Protein AF-A0A927FNN9-F1 (afdb_monomer_lite)

Sequence (155 aa):
MPTVIPSSPAAGADLVCGMDRTDVETAMGLDVGRVEGDLSSESADGTRTCEVWPTDTKLIDGAMLVVKVLPASSDEGMEYRSELDGTATGVIAPDVRYDGLDGGGWTGAVGASSVVFFGGDVVALTSMWKGDGRDPRVDLPALSQQVAASEGLAG

Foldseek 3Di:
DQDAQALAADDVADDALLHRQVLVCSQQVFHFDDKDFHQVDADPQRKGKMFTCGPDCPLPVGGQKIKMKHFCPGPVNVQQVCLCVVNDPPHDHAPDDDPPFRWGKHDDPAWIWIWTDQVGMIIIMTGNGRHDPHHCRRSVNSRSSSSCVSVVSND

Structure (mmCIF, N/CA/C/O backbone):
data_AF-A0A927FNN9-F1
#
_entry.id   AF-A0A927FNN9-F1
#
loop_
_atom_site.group_PDB
_atom_site.id
_atom_site.type_symbol
_atom_site.label_atom_id
_atom_site.label_alt_id
_atom_site.label_comp_id
_atom_site.label_asym_id
_atom_site.label_entity_id
_atom_site.label_seq_id
_atom_site.pdbx_PDB_ins_code
_atom_site.Cartn_x
_atom_site.Cartn_y
_atom_site.Cartn_z
_atom_site.occupancy
_atom_site.B_iso_or_equiv
_atom_site.auth_seq_id
_atom_site.auth_comp_id
_atom_site.auth_asym_id
_atom_site.auth_atom_id
_atom_site.pdbx_PDB_model_num
ATOM 1 N N . MET A 1 1 ? -7.712 -17.360 16.034 1.00 51.66 1 MET A N 1
ATOM 2 C CA . MET A 1 1 ? -7.125 -17.123 14.700 1.00 51.66 1 MET A CA 1
ATOM 3 C C . MET A 1 1 ? -7.314 -15.648 14.407 1.00 51.66 1 MET A C 1
ATOM 5 O O . MET A 1 1 ? -8.415 -15.180 14.681 1.00 51.66 1 MET A O 1
ATOM 9 N N . PRO A 1 2 ? -6.273 -14.912 13.987 1.00 67.75 2 PRO A N 1
ATOM 10 C CA . PRO A 1 2 ? -6.431 -13.506 13.623 1.00 67.75 2 PRO A CA 1
ATOM 11 C C . PRO A 1 2 ? -7.440 -13.370 12.472 1.00 67.75 2 PRO A C 1
ATOM 13 O O . PRO A 1 2 ? -7.545 -14.269 11.636 1.00 67.75 2 PRO A O 1
ATOM 16 N N . THR A 1 3 ? -8.210 -12.281 12.466 1.00 81.06 3 THR A N 1
ATOM 17 C CA . THR A 1 3 ? -9.191 -11.973 11.413 1.00 81.06 3 THR A CA 1
ATOM 18 C C . THR A 1 3 ? -8.487 -11.914 10.060 1.00 81.06 3 THR A C 1
ATOM 20 O O . THR A 1 3 ? -7.470 -11.234 9.935 1.00 81.06 3 THR A O 1
ATOM 23 N N . VAL A 1 4 ? -8.992 -12.635 9.062 1.00 88.81 4 VAL A N 1
ATOM 24 C CA . VAL A 1 4 ? -8.433 -12.601 7.703 1.00 88.81 4 VAL A CA 1
ATOM 25 C C . VAL A 1 4 ? -8.889 -11.317 7.020 1.00 88.81 4 VAL A C 1
ATOM 27 O O . VAL A 1 4 ? -10.088 -11.047 6.999 1.00 88.81 4 VAL A O 1
ATOM 30 N N . ILE A 1 5 ? -7.943 -10.557 6.468 1.00 92.62 5 ILE A N 1
ATOM 31 C CA . ILE A 1 5 ? -8.232 -9.373 5.657 1.00 92.62 5 ILE A CA 1
ATOM 32 C C . ILE A 1 5 ? -8.647 -9.832 4.247 1.00 92.62 5 ILE A C 1
ATOM 34 O O . ILE A 1 5 ? -7.901 -10.598 3.627 1.00 92.62 5 ILE A O 1
ATOM 38 N N . PRO A 1 6 ? -9.825 -9.437 3.731 1.00 93.56 6 PRO A N 1
ATOM 39 C CA . PRO A 1 6 ? -10.239 -9.770 2.372 1.00 93.56 6 PRO A CA 1
ATOM 40 C C . PRO A 1 6 ? -9.382 -9.035 1.329 1.00 93.56 6 PRO A C 1
ATOM 42 O O . PRO A 1 6 ? -8.871 -7.947 1.573 1.00 93.56 6 PRO A O 1
ATOM 45 N N . SER A 1 7 ? -9.250 -9.599 0.128 1.00 92.94 7 SER A N 1
ATOM 46 C CA . SER A 1 7 ? -8.526 -8.974 -0.993 1.00 92.94 7 SER A CA 1
ATOM 47 C C . SER A 1 7 ? -9.368 -7.974 -1.797 1.00 92.94 7 SER A C 1
ATOM 49 O O . SER A 1 7 ? -8.930 -7.467 -2.827 1.00 92.94 7 SER A O 1
ATOM 51 N N . SER A 1 8 ? -10.596 -7.693 -1.367 1.00 93.06 8 SER A N 1
ATOM 52 C CA . SER A 1 8 ? -11.468 -6.680 -1.964 1.00 93.06 8 SER A CA 1
ATOM 53 C C . SER A 1 8 ? -12.264 -5.988 -0.860 1.00 93.06 8 SER A C 1
ATOM 55 O O . SER A 1 8 ? -12.708 -6.686 0.057 1.00 93.06 8 SER A O 1
ATOM 57 N N . PRO A 1 9 ? -12.474 -4.661 -0.940 1.00 92.56 9 PRO A N 1
ATOM 58 C CA . PRO A 1 9 ? -13.292 -3.958 0.037 1.00 92.56 9 PRO A CA 1
ATOM 59 C C . PRO A 1 9 ? -14.726 -4.487 0.053 1.00 92.56 9 PRO A C 1
ATOM 61 O O . PRO A 1 9 ? -15.255 -4.935 -0.973 1.00 92.56 9 PRO A O 1
ATOM 64 N N . ALA A 1 10 ? -15.393 -4.390 1.203 1.00 91.31 10 ALA A N 1
ATOM 65 C CA . ALA A 1 10 ? -16.819 -4.672 1.270 1.00 91.31 10 ALA A CA 1
ATOM 66 C C . ALA A 1 10 ? -17.619 -3.671 0.412 1.00 91.31 10 ALA A C 1
ATOM 68 O O . ALA A 1 10 ? -17.252 -2.507 0.241 1.00 91.31 10 ALA A O 1
ATOM 69 N N . ALA A 1 11 ? -18.757 -4.111 -0.131 1.00 89.62 11 ALA A N 1
ATOM 70 C CA . ALA A 1 11 ? -19.622 -3.232 -0.910 1.00 89.62 11 ALA A CA 1
ATOM 71 C C . ALA A 1 11 ? -20.146 -2.074 -0.039 1.00 89.62 11 ALA A C 1
ATOM 73 O O . ALA A 1 11 ? -20.828 -2.306 0.959 1.00 89.62 11 ALA A O 1
ATOM 74 N N . GLY A 1 12 ? -19.849 -0.834 -0.439 1.00 90.75 12 GLY A N 1
ATOM 75 C CA . GLY A 1 12 ? -20.212 0.365 0.323 1.00 90.75 12 GLY A CA 1
ATOM 76 C C . GLY A 1 12 ? -19.337 0.625 1.554 1.00 90.75 12 GLY A C 1
ATOM 77 O O . GLY A 1 12 ? -19.757 1.392 2.419 1.00 90.75 12 GLY A O 1
ATOM 78 N N . ALA A 1 13 ? -18.165 -0.013 1.644 1.00 92.94 13 ALA A N 1
ATOM 79 C CA . ALA A 1 13 ? -17.174 0.264 2.677 1.00 92.94 13 ALA A CA 1
ATOM 80 C C . ALA A 1 13 ? -16.750 1.740 2.693 1.00 92.94 13 ALA A C 1
ATOM 82 O O . ALA A 1 13 ? -16.730 2.410 1.657 1.00 92.94 13 ALA A O 1
ATOM 83 N N . ASP A 1 14 ? -16.371 2.225 3.876 1.00 95.38 14 ASP A N 1
ATOM 84 C CA . ASP A 1 14 ? -15.666 3.497 4.009 1.00 95.38 14 ASP A CA 1
ATOM 85 C C . ASP A 1 14 ? -14.218 3.298 3.556 1.00 95.38 14 ASP A C 1
ATOM 87 O O . ASP A 1 14 ? -13.449 2.593 4.213 1.00 95.38 14 ASP A O 1
ATOM 91 N N . LEU A 1 15 ? -13.871 3.864 2.401 1.00 95.88 15 LEU A N 1
ATOM 92 C CA . LEU A 1 15 ? -12.565 3.651 1.792 1.00 95.88 15 LEU A CA 1
ATOM 93 C C . LEU A 1 15 ? -11.548 4.686 2.276 1.00 95.88 15 LEU A C 1
ATOM 95 O O . LEU A 1 15 ? -11.776 5.893 2.202 1.00 95.88 15 LEU A O 1
ATOM 99 N N . VAL A 1 16 ? -10.376 4.206 2.684 1.00 96.44 16 VAL A N 1
ATOM 100 C CA . VAL A 1 16 ? -9.190 5.006 3.001 1.00 96.44 16 VAL A CA 1
ATOM 101 C C . VAL A 1 16 ? -8.051 4.563 2.090 1.00 96.44 16 VAL A C 1
ATOM 103 O O . VAL A 1 16 ? -7.635 3.408 2.112 1.00 96.44 16 VAL A O 1
ATOM 106 N N . CYS A 1 17 ? -7.582 5.464 1.225 1.00 96.50 17 CYS A N 1
ATOM 107 C CA . CYS A 1 17 ? -6.582 5.146 0.197 1.00 96.50 17 CYS A CA 1
ATOM 108 C C . CYS A 1 17 ? -6.933 3.897 -0.644 1.00 96.50 17 CYS A C 1
ATOM 110 O O . CYS A 1 17 ? -6.066 3.073 -0.916 1.00 96.50 17 CYS A O 1
ATOM 112 N N . GLY A 1 18 ? -8.210 3.717 -1.005 1.00 95.31 18 GLY A N 1
ATOM 113 C CA . GLY A 1 18 ? -8.674 2.572 -1.802 1.00 95.31 18 GLY A CA 1
ATOM 114 C C . GLY A 1 18 ? -8.848 1.252 -1.033 1.00 95.31 18 GLY A C 1
ATOM 115 O O . GLY A 1 18 ? -9.148 0.234 -1.652 1.00 95.31 18 GLY A O 1
ATOM 116 N N . MET A 1 19 ? -8.696 1.246 0.293 1.00 97.44 19 MET A N 1
ATOM 117 C CA . MET A 1 19 ? -8.882 0.069 1.155 1.00 97.44 19 MET A CA 1
ATOM 118 C C . MET A 1 19 ? -10.051 0.281 2.118 1.00 97.44 19 MET A C 1
ATOM 120 O O . MET A 1 19 ? -10.321 1.414 2.503 1.00 97.44 19 MET A O 1
ATOM 124 N N . ASP A 1 20 ? -10.720 -0.785 2.553 1.00 97.56 20 ASP A N 1
ATOM 125 C CA . ASP A 1 20 ? -11.707 -0.711 3.635 1.00 97.56 20 ASP A CA 1
ATOM 126 C C . ASP A 1 20 ? -11.022 -0.232 4.925 1.00 97.56 20 ASP A C 1
ATOM 128 O O . ASP A 1 20 ? -10.048 -0.833 5.392 1.00 97.56 20 ASP A O 1
ATOM 132 N N . ARG A 1 21 ? -11.530 0.855 5.519 1.00 97.50 21 ARG A N 1
ATOM 133 C CA . ARG A 1 21 ? -11.020 1.402 6.783 1.00 97.50 21 ARG A CA 1
ATOM 134 C C . ARG A 1 21 ? -10.895 0.328 7.859 1.00 97.50 21 ARG A C 1
ATOM 136 O O . ARG A 1 21 ? -9.869 0.269 8.529 1.00 97.50 21 ARG A O 1
ATOM 143 N N . THR A 1 22 ? -11.905 -0.525 8.004 1.00 95.81 22 THR A N 1
ATOM 144 C CA . THR A 1 22 ? -11.943 -1.561 9.046 1.00 95.81 22 THR A CA 1
ATOM 145 C C . THR A 1 22 ? -10.798 -2.552 8.876 1.00 95.81 22 THR A C 1
ATOM 147 O O . THR A 1 22 ? -10.215 -3.016 9.857 1.00 95.81 22 THR A O 1
ATOM 150 N N . ASP A 1 23 ? -10.453 -2.868 7.631 1.00 95.75 23 ASP A N 1
ATOM 151 C CA . ASP A 1 23 ? -9.370 -3.788 7.311 1.00 95.75 23 ASP A CA 1
ATOM 152 C C . ASP A 1 23 ? -8.002 -3.161 7.573 1.00 95.75 23 ASP A C 1
ATOM 154 O O . ASP A 1 23 ? -7.120 -3.823 8.123 1.00 95.75 23 ASP A O 1
ATOM 158 N N . VAL A 1 24 ? -7.837 -1.872 7.263 1.00 95.19 24 VAL A N 1
ATOM 159 C CA . VAL A 1 24 ? -6.621 -1.117 7.601 1.00 95.19 24 VAL A CA 1
ATOM 160 C C . VAL A 1 24 ? -6.435 -1.042 9.115 1.00 95.19 24 VAL A C 1
ATOM 162 O O . VAL A 1 24 ? -5.360 -1.372 9.614 1.00 95.19 24 VAL A O 1
ATOM 165 N N . GLU A 1 25 ? -7.478 -0.678 9.860 1.00 94.38 25 GLU A N 1
ATOM 166 C CA . GLU A 1 25 ? -7.447 -0.623 11.328 1.00 94.38 25 GLU A CA 1
ATOM 167 C C . GLU A 1 25 ? -7.165 -2.002 11.930 1.00 94.38 25 GLU A C 1
ATOM 169 O O . GLU A 1 25 ? -6.372 -2.132 12.862 1.00 94.38 25 GLU A O 1
ATOM 174 N N . THR A 1 26 ? -7.737 -3.059 11.347 1.00 93.31 26 THR A N 1
ATOM 175 C CA . THR A 1 26 ? -7.481 -4.441 11.765 1.00 93.31 26 THR A CA 1
ATOM 176 C C . THR A 1 26 ? -6.037 -4.858 11.499 1.00 93.31 26 THR A C 1
ATOM 178 O O . THR A 1 26 ? -5.434 -5.507 12.355 1.00 93.31 26 THR A O 1
ATOM 181 N N . ALA A 1 27 ? -5.477 -4.519 10.336 1.00 93.06 27 ALA A N 1
ATOM 182 C CA . ALA A 1 27 ? -4.104 -4.855 9.968 1.00 93.06 27 ALA A CA 1
ATOM 183 C C . ALA A 1 27 ? -3.083 -4.086 10.821 1.00 93.06 27 ALA A C 1
ATOM 185 O O . ALA A 1 27 ? -2.095 -4.662 11.274 1.00 93.06 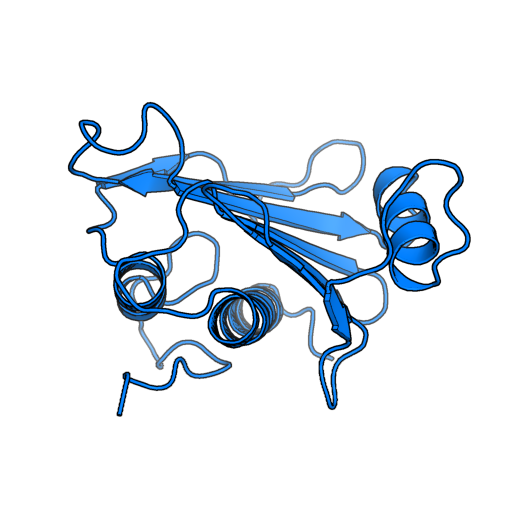27 ALA A O 1
ATOM 186 N N . MET A 1 28 ? -3.328 -2.795 11.059 1.00 91.31 28 MET A N 1
ATOM 187 C CA . MET A 1 28 ? -2.423 -1.918 11.807 1.00 91.31 28 MET A CA 1
ATOM 188 C C . MET A 1 28 ? -2.633 -2.004 13.325 1.00 91.31 28 MET A C 1
ATOM 190 O O . MET A 1 28 ? -1.743 -1.644 14.088 1.00 91.31 28 MET A O 1
ATOM 194 N N . GLY A 1 29 ? -3.787 -2.476 13.797 1.00 91.38 29 GLY A N 1
ATOM 195 C CA . GLY A 1 29 ? -4.140 -2.467 15.219 1.00 91.38 29 GLY A CA 1
ATOM 196 C C . GLY A 1 29 ? -4.298 -1.058 15.802 1.00 91.38 29 GLY A C 1
ATOM 197 O O . GLY A 1 29 ? -4.126 -0.882 17.006 1.00 91.38 29 GLY A O 1
ATOM 198 N N . LEU A 1 30 ? -4.573 -0.061 14.955 1.00 91.94 30 LEU A N 1
ATOM 199 C CA . LEU A 1 30 ? -4.725 1.351 15.310 1.00 91.94 30 LEU A CA 1
ATOM 200 C C . LEU A 1 30 ? -5.877 1.963 14.515 1.00 91.94 30 LEU A C 1
ATOM 202 O O . LEU A 1 30 ? -5.992 1.713 13.317 1.00 91.94 30 LEU A O 1
ATOM 206 N N . ASP A 1 31 ? -6.666 2.816 15.167 1.00 94.62 31 ASP A N 1
ATOM 207 C CA . ASP A 1 31 ? -7.774 3.528 14.527 1.00 94.62 31 ASP A CA 1
ATOM 208 C C . ASP A 1 31 ? -7.260 4.581 13.536 1.00 94.62 31 ASP A C 1
ATOM 210 O O . ASP A 1 31 ? -6.354 5.365 13.854 1.00 94.62 31 ASP A O 1
ATOM 214 N N . VAL A 1 32 ? -7.893 4.677 12.366 1.00 96.19 32 VAL A N 1
ATOM 215 C CA . VAL A 1 32 ? -7.567 5.676 11.345 1.00 96.19 32 VAL A CA 1
ATOM 216 C C . VAL A 1 32 ? -8.114 7.037 11.775 1.00 96.19 32 VAL A C 1
ATOM 218 O O . VAL A 1 32 ? -9.323 7.252 11.845 1.00 96.19 32 VAL A O 1
ATOM 221 N N . GLY A 1 33 ? -7.224 7.996 12.014 1.00 96.06 33 GLY A N 1
ATOM 222 C CA . GLY A 1 33 ? -7.588 9.359 12.399 1.00 96.06 33 GLY A CA 1
ATOM 223 C C . GLY A 1 33 ? -7.849 10.263 11.201 1.00 96.06 33 GLY A C 1
ATOM 224 O O . GLY A 1 33 ? -8.870 10.949 11.142 1.00 96.06 33 GLY A O 1
ATOM 225 N N . ARG A 1 34 ? -6.931 10.270 10.230 1.00 95.44 34 ARG A N 1
ATOM 226 C CA . ARG A 1 34 ? -7.067 11.061 8.999 1.00 95.44 34 ARG A CA 1
ATOM 227 C C . ARG A 1 34 ? -6.335 10.427 7.822 1.00 95.44 34 ARG A C 1
ATOM 229 O O . ARG A 1 34 ? -5.494 9.551 8.003 1.00 95.44 34 ARG A O 1
ATOM 236 N N . VAL A 1 35 ? -6.666 10.908 6.631 1.00 97.12 35 VAL A N 1
ATOM 237 C CA . VAL A 1 35 ? -6.027 10.535 5.368 1.00 97.12 35 VAL A CA 1
ATOM 238 C C . VAL A 1 35 ? -5.473 11.800 4.722 1.00 97.12 35 VAL A C 1
ATOM 240 O O . VAL A 1 35 ? -6.146 12.833 4.724 1.00 97.12 35 VAL A O 1
ATOM 243 N N . GLU A 1 36 ? -4.251 11.727 4.208 1.00 95.00 36 GLU A N 1
ATOM 244 C CA . GLU A 1 36 ? -3.597 12.803 3.461 1.00 95.00 36 GLU A CA 1
ATOM 245 C C . GLU A 1 36 ? -3.203 12.297 2.068 1.00 95.00 36 GLU A C 1
ATOM 247 O O . GLU A 1 36 ? -2.825 11.142 1.908 1.00 95.00 36 GLU A O 1
ATOM 252 N N . GLY A 1 37 ? -3.298 13.146 1.044 1.00 91.69 37 GLY A N 1
ATOM 253 C CA . GLY A 1 37 ? -3.139 12.713 -0.347 1.00 91.69 37 GLY A CA 1
ATOM 254 C C . GLY A 1 37 ? -4.393 12.044 -0.914 1.00 91.69 37 GLY A C 1
ATOM 255 O O . GLY A 1 37 ? -5.445 12.002 -0.275 1.00 91.69 37 GLY A O 1
ATOM 256 N N . ASP A 1 38 ? -4.288 11.588 -2.157 1.00 86.88 38 ASP A N 1
ATOM 257 C CA . ASP A 1 38 ? -5.398 10.997 -2.897 1.00 86.88 38 ASP A CA 1
ATOM 258 C C . ASP A 1 38 ? -4.859 10.121 -4.031 1.00 86.88 38 ASP A C 1
ATOM 260 O O . ASP A 1 38 ? -3.946 10.522 -4.755 1.00 86.88 38 ASP A O 1
ATOM 264 N N . LEU A 1 39 ? -5.451 8.940 -4.204 1.00 91.00 39 LEU A N 1
ATOM 265 C CA . LEU A 1 39 ? -5.132 8.063 -5.325 1.00 91.00 39 LEU A CA 1
ATOM 266 C C . LEU A 1 39 ? -5.862 8.463 -6.615 1.00 91.00 39 LEU A C 1
ATOM 268 O O . LEU A 1 39 ? -5.488 8.013 -7.686 1.00 91.00 39 LEU A O 1
ATOM 272 N N . SER A 1 40 ? -6.834 9.375 -6.570 1.00 85.25 40 SER A N 1
ATOM 273 C CA . SER A 1 40 ? -7.469 9.888 -7.791 1.00 85.25 40 SER A CA 1
ATOM 274 C C . SER A 1 40 ? -6.632 10.947 -8.524 1.00 85.25 40 SER A C 1
ATOM 276 O O . SER A 1 40 ? -6.900 11.263 -9.685 1.00 85.25 40 SER A O 1
ATOM 278 N N . SER A 1 41 ? -5.619 11.510 -7.855 1.00 84.12 41 SER A N 1
ATOM 279 C CA . SER A 1 41 ? -4.798 12.605 -8.374 1.00 84.12 41 SER A CA 1
ATOM 280 C C . SER A 1 41 ? -3.394 12.126 -8.729 1.00 84.12 41 SER A C 1
ATOM 282 O O . SER A 1 41 ? -2.604 11.769 -7.859 1.00 84.12 41 SER A O 1
ATOM 284 N N . GLU A 1 42 ? -3.080 12.156 -10.020 1.00 87.31 42 GLU A N 1
ATOM 285 C CA . GLU A 1 42 ? -1.792 11.727 -10.566 1.00 87.31 42 GLU A CA 1
ATOM 286 C C . GLU A 1 42 ? -0.774 12.882 -10.577 1.00 87.31 42 GLU A C 1
ATOM 288 O O . GLU A 1 42 ? -1.083 13.995 -11.021 1.00 87.31 42 GLU A O 1
ATOM 293 N N . SER A 1 43 ? 0.449 12.641 -10.096 1.00 87.62 43 SER A N 1
ATOM 294 C CA . SER A 1 43 ? 1.576 13.557 -10.293 1.00 87.62 43 SER A CA 1
ATOM 295 C C . SER A 1 43 ? 2.144 13.453 -11.711 1.00 87.62 43 SER A C 1
ATOM 297 O O . SER A 1 43 ? 1.776 12.595 -12.504 1.00 87.62 43 SER A O 1
ATOM 299 N N . ALA A 1 44 ? 3.052 14.363 -12.074 1.00 86.69 44 ALA A N 1
ATOM 300 C CA . ALA A 1 44 ? 3.568 14.467 -13.444 1.00 86.69 44 ALA A CA 1
ATOM 301 C C . ALA A 1 44 ? 4.295 13.206 -13.962 1.00 86.69 44 ALA A C 1
ATOM 303 O O . ALA A 1 44 ? 4.496 13.066 -15.166 1.00 86.69 44 ALA A O 1
ATOM 304 N N . ASP A 1 45 ? 4.721 12.329 -13.059 1.00 86.81 45 ASP A N 1
ATOM 305 C CA . ASP A 1 45 ? 5.408 11.062 -13.307 1.00 86.81 45 ASP A CA 1
ATOM 306 C C . ASP A 1 45 ? 4.467 9.841 -13.325 1.00 86.81 45 ASP A C 1
ATOM 308 O O . ASP A 1 45 ? 4.940 8.716 -13.473 1.00 86.81 45 ASP A O 1
ATOM 312 N N . GLY A 1 46 ? 3.151 10.036 -13.190 1.00 91.06 46 GLY A N 1
ATOM 313 C CA . GLY A 1 46 ? 2.183 8.940 -13.114 1.00 91.06 46 GLY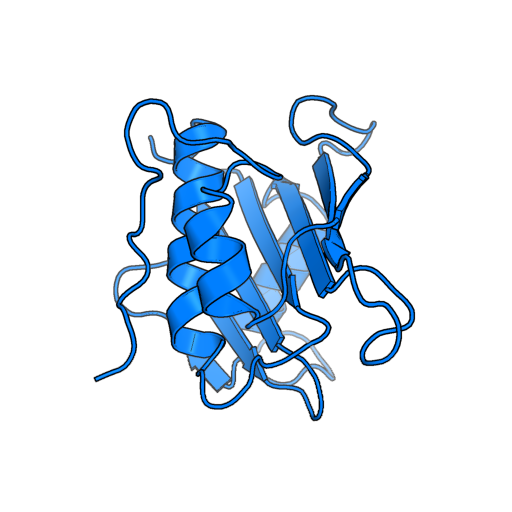 A CA 1
ATOM 314 C C . GLY A 1 46 ? 1.935 8.421 -11.695 1.00 91.06 46 GLY A C 1
ATOM 315 O O . GLY A 1 46 ? 1.092 7.546 -11.493 1.00 91.06 46 GLY A O 1
ATOM 316 N N . THR A 1 47 ? 2.672 8.928 -10.704 1.00 94.75 47 THR A N 1
ATOM 317 C CA . THR A 1 47 ? 2.584 8.447 -9.326 1.00 94.75 47 THR A CA 1
ATOM 318 C C . THR A 1 47 ? 1.353 9.019 -8.625 1.00 94.75 47 THR A C 1
ATOM 320 O O . THR A 1 47 ? 0.967 10.173 -8.783 1.00 94.75 47 THR A O 1
ATOM 323 N N . ARG A 1 48 ? 0.724 8.196 -7.799 1.00 96.25 48 ARG A N 1
ATOM 324 C CA . ARG A 1 48 ? -0.407 8.534 -6.940 1.00 96.25 48 ARG A CA 1
ATOM 325 C C . ARG A 1 48 ? -0.045 8.124 -5.528 1.00 96.25 48 ARG A C 1
ATOM 327 O O . ARG A 1 48 ? 0.409 7.001 -5.323 1.00 96.25 48 ARG A O 1
ATOM 334 N N . THR A 1 49 ? -0.196 9.024 -4.561 1.00 96.75 49 THR A N 1
ATOM 335 C CA . THR A 1 49 ? 0.210 8.767 -3.172 1.00 96.75 49 THR A CA 1
ATOM 336 C C . THR A 1 49 ? -0.901 9.137 -2.206 1.00 96.75 49 THR A C 1
ATOM 338 O O . THR A 1 49 ? -1.533 10.186 -2.335 1.00 96.75 49 THR A O 1
ATOM 341 N N . CYS A 1 50 ? -1.110 8.274 -1.219 1.00 97.25 50 CYS A N 1
ATOM 342 C CA . CYS A 1 50 ? -2.068 8.468 -0.148 1.00 97.25 50 CYS A CA 1
ATOM 343 C C . CYS A 1 50 ? -1.491 7.931 1.167 1.00 97.25 50 CYS A C 1
ATOM 345 O O . CYS A 1 50 ? -0.883 6.865 1.207 1.00 97.25 50 CYS A O 1
ATOM 347 N N . GLU A 1 51 ? -1.665 8.675 2.248 1.00 97.38 51 GLU A N 1
ATOM 348 C CA . GLU A 1 51 ? -1.127 8.381 3.569 1.00 97.38 51 GLU A CA 1
ATOM 349 C C . GLU A 1 51 ? -2.257 8.229 4.579 1.00 97.38 51 GLU A C 1
ATOM 351 O O . GLU A 1 51 ? -3.162 9.061 4.668 1.00 97.38 51 GLU A O 1
ATOM 356 N N . VAL A 1 52 ? -2.174 7.185 5.396 1.00 97.12 52 VAL A N 1
ATOM 357 C CA . VAL A 1 52 ? -3.127 6.897 6.461 1.00 97.12 52 VAL A CA 1
ATOM 358 C C . VAL A 1 52 ? -2.471 7.184 7.804 1.00 97.12 52 VAL A C 1
ATOM 360 O O . VAL A 1 52 ? -1.440 6.603 8.154 1.00 97.12 52 VAL A O 1
ATOM 363 N N . TRP A 1 53 ? -3.091 8.068 8.578 1.00 96.25 53 TRP A N 1
ATOM 364 C CA . TRP A 1 53 ? -2.579 8.545 9.857 1.00 96.25 53 TRP A CA 1
ATOM 365 C C . TRP A 1 53 ? -3.406 7.987 11.019 1.00 96.25 53 TRP A C 1
ATOM 367 O O . TRP A 1 53 ? -4.641 8.028 10.951 1.00 96.25 53 TRP A O 1
ATOM 377 N N . PRO A 1 54 ? -2.768 7.496 12.098 1.00 95.25 54 PRO A N 1
ATOM 378 C CA . PRO A 1 54 ? -3.487 6.981 13.255 1.00 95.25 54 PRO A CA 1
ATOM 379 C C . PRO A 1 54 ? -4.128 8.117 14.064 1.00 95.25 54 PRO A C 1
ATOM 381 O O . PRO A 1 54 ? -3.659 9.256 14.055 1.00 95.25 54 PRO A O 1
ATOM 384 N N . THR A 1 55 ? -5.189 7.802 14.808 1.00 93.50 55 THR A N 1
ATOM 385 C CA . THR A 1 55 ? -5.773 8.734 15.789 1.00 93.50 55 THR A CA 1
ATOM 386 C C . THR A 1 55 ? -4.827 8.960 16.972 1.00 93.50 55 THR A C 1
ATOM 388 O O . THR A 1 55 ? -4.664 10.095 17.424 1.00 93.50 55 THR A O 1
ATOM 391 N N . ASP A 1 56 ? -4.195 7.892 17.477 1.00 86.06 56 ASP A N 1
ATOM 392 C CA . ASP A 1 56 ? -3.193 7.975 18.545 1.00 86.06 56 ASP A CA 1
ATOM 393 C C . ASP A 1 56 ? -1.777 8.025 17.956 1.00 86.06 56 ASP A C 1
ATOM 395 O O . ASP A 1 56 ? -1.250 7.033 17.456 1.00 86.06 56 ASP A O 1
ATOM 399 N N . THR A 1 57 ? -1.140 9.191 18.052 1.00 83.62 57 THR A N 1
ATOM 400 C CA . THR A 1 57 ? 0.220 9.430 17.549 1.00 83.62 57 THR A CA 1
ATOM 401 C C . THR A 1 57 ? 1.311 9.103 18.574 1.00 83.62 57 THR A C 1
ATOM 403 O O . THR A 1 57 ? 2.482 9.392 18.350 1.00 83.62 57 THR A O 1
ATOM 406 N N . LYS A 1 58 ? 0.979 8.520 19.736 1.00 82.88 58 LYS A N 1
ATOM 407 C CA . LYS A 1 58 ? 1.993 8.163 20.749 1.00 82.88 58 LYS A CA 1
ATOM 408 C C . LYS A 1 58 ? 2.894 7.009 20.319 1.00 82.88 58 LYS A C 1
ATOM 410 O O . LYS A 1 58 ? 4.006 6.900 20.830 1.00 82.88 58 LYS A O 1
ATOM 415 N N . LEU A 1 59 ? 2.396 6.131 19.449 1.00 77.38 59 LEU A N 1
ATOM 416 C CA . LEU A 1 59 ? 3.108 4.934 18.991 1.00 77.38 59 LEU A CA 1
ATOM 417 C C . LEU A 1 59 ? 3.889 5.177 17.692 1.00 77.38 59 LEU A C 1
ATOM 419 O O . LEU A 1 59 ? 4.871 4.484 17.437 1.00 77.38 59 LEU A O 1
ATOM 423 N N . ILE A 1 60 ? 3.469 6.162 16.892 1.00 81.50 60 ILE A N 1
ATOM 424 C CA . ILE A 1 60 ? 4.040 6.488 15.582 1.00 81.50 60 ILE A CA 1
ATOM 425 C C . ILE A 1 60 ? 3.948 8.008 15.390 1.00 81.50 60 ILE A C 1
ATOM 427 O O . ILE A 1 60 ? 2.858 8.572 15.472 1.00 81.50 60 ILE A O 1
ATOM 431 N N . ASP A 1 61 ? 5.073 8.665 15.104 1.00 80.69 61 ASP A N 1
ATOM 432 C CA . ASP A 1 61 ? 5.151 10.118 14.855 1.00 80.69 61 ASP A CA 1
ATOM 433 C C . ASP A 1 61 ? 4.964 10.459 13.359 1.00 80.69 61 ASP A C 1
ATOM 435 O O . ASP A 1 61 ? 5.651 11.303 12.789 1.00 80.69 61 ASP A O 1
ATOM 439 N N . GLY A 1 62 ? 4.079 9.724 12.680 1.00 89.00 62 GLY A N 1
ATOM 440 C CA . GLY A 1 62 ? 3.926 9.765 11.226 1.00 89.00 62 GLY A CA 1
ATOM 441 C C . GLY A 1 62 ? 2.720 8.971 10.729 1.00 89.00 62 GLY A C 1
ATOM 442 O O . GLY A 1 62 ? 1.961 8.406 11.524 1.00 89.00 62 GLY A O 1
ATOM 443 N N . ALA A 1 63 ? 2.566 8.896 9.405 1.00 93.69 63 ALA A N 1
ATOM 444 C CA . ALA A 1 63 ? 1.623 7.978 8.778 1.00 93.69 63 ALA A CA 1
ATOM 445 C C . ALA A 1 63 ? 1.915 6.537 9.228 1.00 93.69 63 ALA A C 1
ATOM 447 O O . ALA A 1 63 ? 3.067 6.098 9.244 1.00 93.69 63 ALA A O 1
ATOM 448 N N . MET A 1 64 ? 0.874 5.786 9.586 1.00 94.56 64 MET A N 1
ATOM 449 C CA . MET A 1 64 ? 1.021 4.364 9.910 1.00 94.56 64 MET A CA 1
ATOM 450 C C . MET A 1 64 ? 1.131 3.503 8.651 1.00 94.56 64 MET A C 1
ATOM 452 O O . MET A 1 64 ? 1.756 2.444 8.687 1.00 94.56 64 MET A O 1
ATOM 456 N N . LEU A 1 65 ? 0.560 3.977 7.541 1.00 96.06 65 LEU A N 1
ATOM 457 C CA . LEU A 1 65 ? 0.583 3.314 6.245 1.00 96.06 65 LEU A CA 1
ATOM 458 C C . LEU A 1 65 ? 0.667 4.356 5.127 1.00 96.06 65 LEU A C 1
ATOM 460 O O . LEU A 1 65 ? -0.135 5.284 5.077 1.00 96.06 65 LEU A O 1
ATOM 464 N N . VAL A 1 66 ? 1.619 4.177 4.219 1.00 97.31 66 VAL A N 1
ATOM 465 C CA . VAL A 1 66 ? 1.755 4.951 2.982 1.00 97.31 66 VAL A CA 1
ATOM 466 C C . VAL A 1 66 ? 1.419 4.041 1.811 1.00 97.31 66 VAL A C 1
ATOM 468 O O . VAL A 1 66 ? 1.935 2.926 1.723 1.00 97.31 66 VAL A O 1
ATOM 471 N N . VAL A 1 67 ? 0.562 4.523 0.920 1.00 98.06 67 VAL A N 1
ATOM 472 C CA . VAL A 1 67 ? 0.118 3.843 -0.294 1.00 98.06 67 VAL A CA 1
ATOM 473 C C . VAL A 1 67 ? 0.620 4.619 -1.494 1.00 98.06 67 VAL A C 1
ATOM 475 O O . VAL A 1 67 ? 0.355 5.815 -1.618 1.00 98.06 67 VAL A O 1
ATOM 478 N N . LYS A 1 68 ? 1.311 3.927 -2.395 1.00 97.94 68 LYS A N 1
ATOM 479 C CA . LYS A 1 68 ? 1.681 4.444 -3.705 1.00 97.94 68 LYS A CA 1
ATOM 480 C C . LYS A 1 68 ? 1.117 3.558 -4.803 1.00 97.94 68 LYS A C 1
ATOM 482 O O . LYS A 1 68 ? 1.206 2.332 -4.719 1.00 97.94 68 LYS A O 1
ATOM 487 N N . VAL A 1 69 ? 0.600 4.193 -5.845 1.00 98.06 69 VAL A N 1
ATOM 488 C CA . VAL A 1 69 ? 0.321 3.558 -7.132 1.00 98.06 69 VAL A CA 1
ATOM 489 C C . VAL A 1 69 ? 1.129 4.284 -8.193 1.00 98.06 69 VAL A C 1
ATOM 491 O O . VAL A 1 69 ? 1.070 5.505 -8.272 1.00 98.06 69 VAL A O 1
ATOM 494 N N . LEU A 1 70 ? 1.910 3.555 -8.978 1.00 97.38 70 LEU A N 1
ATOM 495 C CA . LEU A 1 70 ? 2.813 4.137 -9.967 1.00 97.38 70 LEU A CA 1
ATOM 496 C C . LEU A 1 70 ? 2.951 3.221 -11.187 1.00 97.38 70 LEU A C 1
ATOM 498 O O . LEU A 1 70 ? 2.812 2.003 -11.041 1.00 97.38 70 LEU A O 1
ATOM 502 N N . PRO A 1 71 ? 3.286 3.760 -12.373 1.00 97.12 71 PRO A N 1
ATOM 503 C CA . PRO A 1 71 ? 3.542 2.936 -13.543 1.00 97.12 71 PRO A CA 1
ATOM 504 C C . PRO A 1 71 ? 4.714 1.987 -13.290 1.00 97.12 71 PRO A C 1
ATOM 506 O O . PRO A 1 71 ? 5.784 2.408 -12.845 1.00 97.12 71 PRO A O 1
ATOM 509 N N . ALA A 1 72 ? 4.569 0.718 -13.662 1.00 96.81 72 ALA A N 1
ATOM 510 C CA . ALA A 1 72 ? 5.635 -0.280 -13.574 1.00 96.81 72 ALA A CA 1
ATOM 511 C C . ALA A 1 72 ? 6.855 0.072 -14.443 1.00 96.81 72 ALA A C 1
ATOM 513 O O . ALA A 1 72 ? 7.958 -0.403 -14.188 1.00 96.81 72 ALA A O 1
ATOM 514 N N . SER A 1 73 ? 6.662 0.919 -15.460 1.00 96.31 73 SER A N 1
ATOM 515 C CA . SER A 1 73 ? 7.724 1.433 -16.329 1.00 96.31 73 SER A CA 1
ATOM 516 C C . SER A 1 73 ? 8.445 2.672 -15.790 1.00 96.31 73 SER A C 1
ATOM 518 O O . SER A 1 73 ? 9.358 3.157 -16.454 1.00 96.31 73 SER A O 1
ATOM 520 N N . SER A 1 74 ? 8.010 3.236 -14.660 1.00 96.19 74 SER A N 1
ATOM 521 C CA . SER A 1 74 ? 8.716 4.346 -14.007 1.00 96.19 74 SER A CA 1
ATOM 522 C C . SER A 1 74 ? 10.057 3.876 -13.432 1.00 96.19 74 SER A C 1
ATOM 524 O O . SER A 1 74 ? 10.257 2.679 -13.223 1.00 96.19 74 SER A O 1
ATOM 526 N N . ASP A 1 75 ? 10.970 4.808 -13.146 1.00 95.25 75 ASP A N 1
ATOM 527 C CA . ASP A 1 75 ? 12.262 4.475 -12.530 1.00 95.25 75 ASP A CA 1
ATOM 528 C C . ASP A 1 75 ? 12.075 3.731 -11.192 1.00 95.25 75 ASP A C 1
ATOM 530 O O . ASP A 1 75 ? 12.691 2.685 -10.989 1.00 95.25 75 ASP A O 1
ATOM 534 N N . GLU A 1 76 ? 11.159 4.200 -10.332 1.00 94.94 76 GLU A N 1
ATOM 535 C CA . GLU A 1 76 ? 10.827 3.552 -9.049 1.00 94.94 76 GLU A CA 1
ATOM 536 C C . GLU A 1 76 ? 10.145 2.181 -9.266 1.00 94.94 76 GLU A C 1
ATOM 538 O O . GLU A 1 76 ? 10.461 1.209 -8.584 1.00 94.94 76 GLU A O 1
ATOM 543 N N . GLY A 1 77 ? 9.278 2.038 -10.278 1.00 96.00 77 GLY A N 1
ATOM 544 C CA . GLY A 1 77 ? 8.670 0.748 -10.637 1.00 96.00 77 GLY A CA 1
ATOM 545 C C . GLY A 1 77 ? 9.683 -0.294 -11.137 1.00 96.00 77 GLY A C 1
ATOM 546 O O . GLY A 1 77 ? 9.608 -1.473 -10.775 1.00 96.00 77 GLY A O 1
ATOM 547 N N . MET A 1 78 ? 10.669 0.132 -11.932 1.00 95.69 78 MET A N 1
ATOM 548 C CA . MET A 1 78 ? 11.770 -0.725 -12.384 1.00 95.69 78 MET A CA 1
ATOM 549 C C . MET A 1 78 ? 12.716 -1.098 -11.238 1.00 95.69 78 MET A C 1
ATOM 551 O O . MET A 1 78 ? 13.220 -2.225 -11.205 1.00 95.69 78 MET A O 1
ATOM 555 N N . GLU A 1 79 ? 12.941 -0.184 -10.292 1.00 94.81 79 GLU A N 1
ATOM 556 C CA . GLU A 1 79 ? 13.685 -0.468 -9.066 1.00 94.81 79 GLU A CA 1
ATOM 557 C C . GLU A 1 79 ? 12.980 -1.559 -8.257 1.00 94.81 79 GLU A C 1
ATOM 559 O O . GLU A 1 79 ? 13.575 -2.613 -8.034 1.00 94.81 79 GLU A O 1
ATOM 564 N N . TYR A 1 80 ? 11.686 -1.401 -7.966 1.00 95.75 80 TYR A N 1
ATOM 565 C CA . TYR A 1 80 ? 10.880 -2.422 -7.291 1.00 95.75 80 TYR A CA 1
ATOM 566 C C . TYR A 1 80 ? 10.924 -3.791 -7.975 1.00 95.75 80 TYR A C 1
ATOM 568 O O . TYR A 1 80 ? 11.016 -4.823 -7.305 1.00 95.75 80 TYR A O 1
ATOM 576 N N . ARG A 1 81 ? 10.901 -3.832 -9.312 1.00 96.38 81 ARG A N 1
ATOM 577 C CA . ARG A 1 81 ? 11.064 -5.090 -10.054 1.00 96.38 81 ARG A CA 1
ATOM 578 C C . ARG A 1 81 ? 12.422 -5.725 -9.764 1.00 96.38 81 ARG A C 1
ATOM 580 O O . ARG A 1 81 ? 12.495 -6.913 -9.457 1.00 96.38 81 ARG A O 1
ATOM 587 N N . SER A 1 82 ? 13.486 -4.934 -9.850 1.00 94.81 82 SER A N 1
ATOM 588 C CA . SER A 1 82 ? 14.852 -5.396 -9.605 1.00 94.81 82 SER A CA 1
ATOM 589 C C . SER A 1 82 ? 15.053 -5.879 -8.164 1.00 94.81 82 SER A C 1
ATOM 591 O O . SER A 1 82 ? 15.750 -6.870 -7.932 1.00 94.81 82 SER A O 1
ATOM 593 N N . GLU A 1 83 ? 14.431 -5.210 -7.192 1.00 94.31 83 GLU A N 1
ATOM 594 C CA . GLU A 1 83 ? 14.442 -5.617 -5.785 1.00 94.31 83 GLU A CA 1
ATOM 595 C C . GLU A 1 83 ? 13.727 -6.949 -5.578 1.00 94.31 83 GLU A C 1
ATOM 597 O O . GLU A 1 83 ? 14.287 -7.859 -4.960 1.00 94.31 83 GLU A O 1
ATOM 602 N N . LEU A 1 84 ? 12.524 -7.103 -6.143 1.00 94.44 84 LEU A N 1
ATOM 603 C CA . LEU A 1 84 ? 11.791 -8.364 -6.084 1.00 94.44 84 LEU A CA 1
ATOM 604 C C . LEU A 1 84 ? 12.623 -9.495 -6.677 1.00 94.44 84 LEU A C 1
ATOM 606 O O . LEU A 1 84 ? 12.797 -10.523 -6.018 1.00 94.44 84 LEU A O 1
ATOM 610 N N . ASP A 1 85 ? 13.173 -9.300 -7.876 1.00 92.94 85 ASP A N 1
ATOM 611 C CA . ASP A 1 85 ? 13.980 -10.282 -8.610 1.00 92.94 85 ASP A CA 1
ATOM 612 C C . ASP A 1 85 ? 15.352 -10.563 -7.983 1.00 92.94 85 ASP A C 1
ATOM 614 O O . ASP A 1 85 ? 16.032 -11.505 -8.392 1.00 92.94 85 ASP A O 1
ATOM 618 N N . GLY A 1 86 ? 15.737 -9.812 -6.947 1.00 89.94 86 GLY A N 1
ATOM 619 C CA . 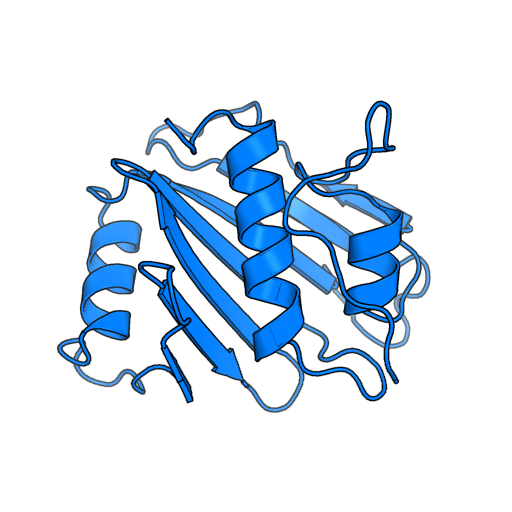GLY A 1 86 ? 17.022 -9.970 -6.269 1.00 89.94 86 GLY A CA 1
ATOM 620 C C . GLY A 1 86 ? 18.209 -9.561 -7.143 1.00 89.94 86 GLY A C 1
ATOM 621 O O . GLY A 1 86 ? 19.332 -10.006 -6.907 1.00 89.94 86 GLY A O 1
ATOM 622 N N . THR A 1 87 ? 17.969 -8.739 -8.167 1.00 90.50 87 THR A N 1
ATOM 623 C CA . THR A 1 87 ? 18.996 -8.200 -9.068 1.00 90.50 87 THR A CA 1
ATOM 624 C C . THR A 1 87 ? 19.474 -6.812 -8.647 1.00 90.50 87 THR A C 1
ATOM 626 O O . THR A 1 87 ? 20.516 -6.352 -9.120 1.00 90.50 87 THR A O 1
ATOM 629 N N . ALA A 1 88 ? 18.745 -6.146 -7.747 1.00 88.75 88 ALA A N 1
ATOM 630 C CA . ALA A 1 88 ? 19.129 -4.853 -7.199 1.00 88.75 88 ALA A CA 1
ATOM 631 C C . ALA A 1 88 ? 20.413 -4.971 -6.361 1.00 88.75 88 ALA A C 1
ATOM 633 O O . ALA A 1 88 ? 20.536 -5.796 -5.455 1.00 88.75 88 ALA A O 1
ATOM 634 N N . THR A 1 89 ? 21.404 -4.131 -6.665 1.00 84.56 89 THR A N 1
ATOM 635 C CA . THR A 1 89 ? 22.675 -4.130 -5.930 1.00 84.56 89 THR A CA 1
ATOM 636 C C . THR A 1 89 ? 22.508 -3.412 -4.597 1.00 84.56 89 THR A C 1
ATOM 638 O O . THR A 1 89 ? 22.118 -2.252 -4.567 1.00 84.56 89 THR A O 1
ATOM 641 N N . GLY A 1 90 ? 22.868 -4.074 -3.495 1.00 81.75 90 GLY A N 1
ATOM 642 C CA . GLY A 1 90 ? 22.827 -3.470 -2.157 1.00 81.75 90 GLY A CA 1
ATOM 643 C C . GLY A 1 90 ? 21.452 -3.488 -1.486 1.00 81.75 90 GLY A C 1
ATOM 644 O O . GLY A 1 90 ? 21.333 -2.967 -0.380 1.00 81.75 90 GLY A O 1
ATOM 645 N N . VAL A 1 91 ? 20.453 -4.123 -2.105 1.00 81.31 91 VAL A N 1
ATOM 646 C CA . VAL A 1 91 ? 19.113 -4.307 -1.535 1.00 81.31 91 VAL A CA 1
ATOM 647 C C . VAL A 1 91 ? 18.914 -5.762 -1.115 1.00 81.31 91 VAL A C 1
ATOM 649 O O . VAL A 1 91 ? 19.458 -6.689 -1.718 1.00 81.31 91 VAL A O 1
ATOM 652 N N . ILE A 1 92 ? 18.164 -5.963 -0.033 1.00 81.06 92 ILE A N 1
ATOM 653 C CA . ILE A 1 92 ? 17.814 -7.289 0.473 1.00 81.06 92 ILE A CA 1
ATOM 654 C C . ILE A 1 92 ? 16.623 -7.807 -0.341 1.00 81.06 92 ILE A C 1
ATOM 656 O O . ILE A 1 92 ? 15.633 -7.099 -0.515 1.00 81.06 92 ILE A O 1
ATOM 660 N N . ALA A 1 93 ? 16.717 -9.046 -0.823 1.00 87.44 93 ALA A N 1
ATOM 661 C CA . ALA A 1 93 ? 15.596 -9.735 -1.461 1.00 87.44 93 ALA A CA 1
ATOM 662 C C . ALA A 1 93 ? 14.367 -9.780 -0.525 1.00 87.44 93 ALA A C 1
ATOM 664 O O . ALA A 1 93 ? 14.538 -9.750 0.695 1.00 87.44 93 ALA A O 1
ATOM 665 N N . PRO A 1 94 ? 13.136 -9.877 -1.052 1.00 93.06 94 PRO A N 1
ATOM 666 C CA . PRO A 1 94 ? 11.944 -9.931 -0.210 1.00 93.06 94 PRO A CA 1
ATOM 667 C C . PRO A 1 94 ? 11.991 -11.108 0.773 1.00 93.06 94 PRO A C 1
ATOM 669 O O . PRO A 1 94 ? 12.400 -12.215 0.415 1.00 93.06 94 PRO A O 1
ATOM 672 N N . ASP A 1 95 ? 11.515 -10.882 2.002 1.00 93.12 95 ASP A N 1
ATOM 673 C CA . ASP A 1 95 ? 11.370 -11.936 3.018 1.00 93.12 95 ASP A CA 1
ATOM 674 C C . ASP A 1 95 ? 10.372 -13.006 2.567 1.00 93.12 95 ASP A C 1
ATOM 676 O O . ASP A 1 95 ? 10.468 -14.173 2.953 1.00 93.12 95 ASP A O 1
ATOM 680 N N . VAL A 1 96 ? 9.380 -12.591 1.775 1.00 94.81 96 VAL A N 1
ATOM 681 C CA . VAL A 1 96 ? 8.371 -13.465 1.185 1.00 94.81 96 VAL A CA 1
ATOM 682 C C . VAL A 1 96 ? 8.053 -13.030 -0.241 1.00 94.81 96 VAL A C 1
ATOM 684 O O . VAL A 1 96 ? 7.861 -11.848 -0.517 1.00 94.81 96 VAL A O 1
ATOM 687 N N . ARG A 1 97 ? 7.948 -14.002 -1.148 1.00 95.44 97 ARG A N 1
ATOM 688 C CA . ARG A 1 97 ? 7.257 -13.844 -2.434 1.00 95.44 97 ARG A CA 1
ATOM 689 C C . ARG A 1 97 ? 5.810 -14.285 -2.235 1.00 95.44 97 ARG A C 1
ATOM 691 O O . ARG A 1 97 ? 5.582 -15.350 -1.658 1.00 95.44 97 ARG A O 1
ATOM 698 N N . TYR A 1 98 ? 4.854 -13.474 -2.665 1.00 94.62 98 TYR A N 1
ATOM 699 C CA . TYR A 1 98 ? 3.441 -13.777 -2.458 1.00 94.62 98 TYR A CA 1
ATOM 700 C C . TYR A 1 98 ? 2.978 -14.896 -3.392 1.00 94.62 98 TYR A C 1
ATOM 702 O O . TYR A 1 98 ? 3.293 -14.900 -4.579 1.00 94.62 98 TYR A O 1
ATOM 710 N N . ASP A 1 99 ? 2.233 -15.859 -2.852 1.00 89.56 99 ASP A N 1
ATOM 711 C CA . ASP A 1 99 ? 1.651 -16.921 -3.669 1.00 89.56 99 ASP A CA 1
ATOM 712 C C . ASP A 1 99 ?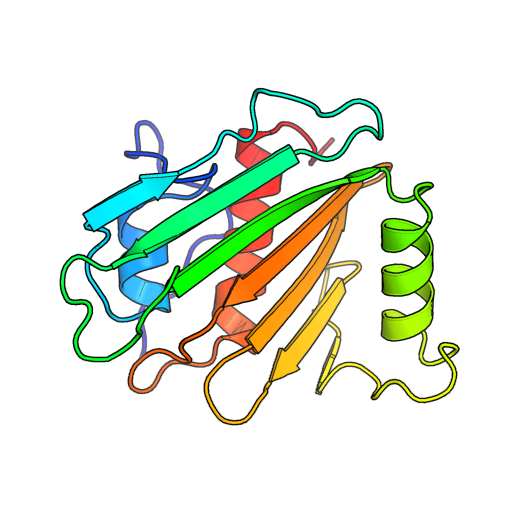 0.475 -16.370 -4.486 1.00 89.56 99 ASP A C 1
ATOM 714 O O . ASP A 1 99 ? -0.370 -15.642 -3.963 1.00 89.56 99 ASP A O 1
ATOM 718 N N . GLY A 1 100 ? 0.438 -16.692 -5.778 1.00 90.38 100 GLY A N 1
ATOM 719 C CA . GLY A 1 100 ? -0.604 -16.225 -6.698 1.00 90.38 100 GLY A CA 1
ATOM 720 C C . GLY A 1 100 ? -0.577 -14.731 -7.052 1.00 90.38 100 GLY A C 1
ATOM 721 O O . GLY A 1 100 ? -1.463 -14.292 -7.782 1.00 90.38 100 GLY A O 1
ATOM 722 N N . LEU A 1 101 ? 0.416 -13.961 -6.592 1.00 94.75 101 LEU A N 1
ATOM 723 C CA . LEU A 1 101 ? 0.593 -12.543 -6.926 1.00 94.75 101 LEU A CA 1
ATOM 724 C C . LEU A 1 101 ? 2.001 -12.288 -7.471 1.00 94.75 101 LEU A C 1
ATOM 726 O O . LEU A 1 101 ? 2.975 -12.886 -7.017 1.00 94.75 101 LEU A O 1
ATOM 730 N N . ASP A 1 102 ? 2.125 -11.345 -8.402 1.00 96.56 102 ASP A N 1
ATOM 731 C CA . ASP A 1 102 ? 3.427 -10.834 -8.833 1.00 96.56 102 ASP A CA 1
ATOM 732 C C . ASP A 1 102 ? 3.917 -9.778 -7.836 1.00 96.56 102 ASP A C 1
ATOM 734 O O . ASP A 1 102 ? 3.745 -8.577 -8.028 1.00 96.56 102 ASP A O 1
ATOM 738 N N . GLY A 1 103 ? 4.446 -10.236 -6.704 1.00 97.12 103 GLY A N 1
ATOM 739 C CA . GLY A 1 103 ? 4.836 -9.343 -5.625 1.00 97.12 103 GLY A CA 1
ATOM 740 C C . GLY A 1 103 ? 5.599 -10.010 -4.490 1.00 97.12 103 GLY A C 1
ATOM 741 O O . GLY A 1 103 ? 5.823 -11.226 -4.462 1.00 97.12 103 GLY A O 1
ATOM 742 N N . GLY A 1 104 ? 5.999 -9.190 -3.529 1.00 96.94 104 GLY A N 1
ATOM 743 C CA . GLY A 1 104 ? 6.726 -9.630 -2.350 1.00 96.94 104 GLY A CA 1
ATOM 744 C C . GLY A 1 104 ? 6.685 -8.615 -1.220 1.00 96.94 104 GLY A C 1
ATOM 745 O O . GLY A 1 104 ? 6.278 -7.466 -1.401 1.00 96.94 104 GLY A O 1
ATOM 746 N N . GLY A 1 105 ? 7.089 -9.082 -0.041 1.00 95.81 105 GLY A N 1
ATOM 747 C CA . GLY A 1 105 ? 7.061 -8.305 1.187 1.00 95.81 105 GLY A CA 1
ATOM 748 C C . GLY A 1 105 ? 8.381 -8.328 1.942 1.00 95.81 105 GLY A C 1
ATOM 749 O O . GLY A 1 105 ? 9.088 -9.338 1.956 1.00 95.81 105 GLY A O 1
ATOM 750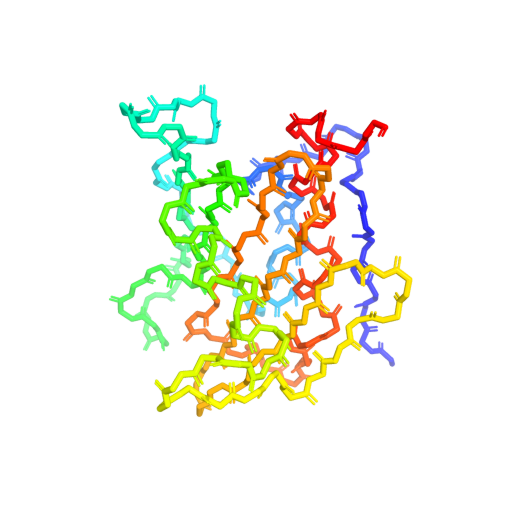 N N . TRP A 1 106 ? 8.661 -7.222 2.624 1.00 94.12 106 TRP A N 1
ATOM 751 C CA . TRP A 1 106 ? 9.814 -7.024 3.496 1.00 94.12 106 TRP A CA 1
ATOM 752 C C . TRP A 1 106 ? 9.349 -6.621 4.885 1.00 94.12 106 TRP A C 1
ATOM 754 O O . TRP A 1 106 ? 8.364 -5.905 5.050 1.00 94.12 106 TRP A O 1
ATOM 764 N N . THR A 1 107 ? 10.097 -7.034 5.894 1.00 91.69 107 THR A N 1
ATOM 765 C CA . THR A 1 107 ? 9.775 -6.828 7.298 1.00 91.69 107 THR A CA 1
ATOM 766 C C . THR A 1 107 ? 10.952 -6.127 7.957 1.00 91.69 107 THR A C 1
ATOM 768 O O . THR A 1 107 ? 12.023 -6.700 8.138 1.00 91.69 107 THR A O 1
ATOM 771 N N . GLY A 1 108 ? 10.760 -4.867 8.341 1.00 86.69 108 GLY A N 1
ATOM 772 C CA . GLY A 1 108 ? 11.752 -4.097 9.091 1.00 86.69 108 GLY A CA 1
ATOM 773 C C . GLY A 1 108 ? 11.736 -4.447 10.578 1.00 86.69 108 GLY A C 1
ATOM 774 O O . GLY A 1 108 ? 11.112 -5.416 10.988 1.00 86.69 108 GLY A O 1
ATOM 775 N N . ALA A 1 109 ? 12.374 -3.649 11.436 1.00 84.69 109 ALA A N 1
ATOM 776 C CA . ALA A 1 109 ? 12.235 -3.816 12.889 1.00 84.69 109 ALA A CA 1
ATOM 777 C C . ALA A 1 109 ? 10.830 -3.411 13.375 1.00 84.69 109 ALA A C 1
ATOM 779 O O . ALA A 1 109 ? 10.205 -4.147 14.138 1.00 84.69 109 ALA A O 1
ATOM 780 N N . VAL A 1 110 ? 10.326 -2.281 12.871 1.00 85.38 110 VAL A N 1
ATOM 781 C CA . VAL A 1 110 ? 9.102 -1.610 13.350 1.00 85.38 110 VAL A CA 1
ATOM 782 C C . VAL A 1 110 ? 7.968 -1.567 12.328 1.00 85.38 110 VAL A C 1
ATOM 784 O O . VAL A 1 110 ? 6.830 -1.339 12.712 1.00 85.38 110 VAL A O 1
ATOM 787 N N . GLY A 1 111 ? 8.256 -1.854 11.058 1.00 90.19 111 GLY A N 1
ATOM 788 C CA . GLY A 1 111 ? 7.297 -1.774 9.959 1.00 90.19 111 GLY A CA 1
ATOM 789 C C . GLY A 1 111 ? 7.493 -2.877 8.927 1.00 90.19 111 GLY A C 1
ATOM 790 O O . GLY A 1 111 ? 8.229 -3.844 9.165 1.00 90.19 111 GLY A O 1
ATOM 791 N N . ALA A 1 112 ? 6.839 -2.724 7.785 1.00 94.56 112 ALA A N 1
ATOM 792 C CA . ALA A 1 112 ? 6.910 -3.652 6.667 1.00 94.56 112 ALA A CA 1
ATOM 793 C C . ALA A 1 112 ? 6.547 -2.955 5.356 1.00 94.56 112 ALA A C 1
ATOM 795 O O . ALA A 1 112 ? 5.826 -1.961 5.361 1.00 94.56 112 ALA A O 1
ATOM 796 N N . SER A 1 113 ? 6.987 -3.521 4.241 1.00 95.19 113 SER A N 1
ATOM 797 C CA . SER A 1 113 ? 6.608 -3.066 2.907 1.00 95.19 113 SER A CA 1
ATOM 798 C C . SER A 1 113 ? 6.045 -4.224 2.094 1.00 95.19 113 SER A C 1
ATOM 800 O O . SER A 1 113 ? 6.459 -5.368 2.273 1.00 95.19 113 SER A O 1
ATOM 802 N N . SER A 1 114 ? 5.103 -3.917 1.209 1.00 97.12 114 SER A N 1
ATOM 803 C CA . SER A 1 114 ? 4.513 -4.824 0.224 1.00 97.12 114 SER A CA 1
ATOM 804 C C . SER A 1 114 ? 4.567 -4.148 -1.132 1.00 97.12 114 SER A C 1
ATOM 806 O O . SER A 1 114 ? 4.159 -2.996 -1.256 1.00 97.12 114 SER A O 1
ATOM 808 N N . VAL A 1 115 ? 5.048 -4.863 -2.139 1.00 97.88 115 VAL A N 1
ATOM 809 C CA . VAL A 1 115 ? 5.051 -4.415 -3.531 1.00 97.88 115 VAL A CA 1
ATOM 810 C C . VAL A 1 115 ? 4.354 -5.480 -4.358 1.00 97.88 115 VAL A C 1
ATOM 812 O O . VAL A 1 115 ? 4.755 -6.645 -4.322 1.00 97.88 115 VAL A O 1
ATOM 815 N N . VAL A 1 116 ? 3.322 -5.085 -5.104 1.00 98.12 116 VAL A N 1
ATOM 816 C CA . VAL A 1 116 ? 2.558 -5.980 -5.981 1.00 98.12 116 VAL A CA 1
ATOM 817 C C . VAL A 1 116 ? 2.319 -5.313 -7.332 1.00 98.12 116 VAL A C 1
ATOM 819 O O . VAL A 1 116 ? 1.863 -4.174 -7.402 1.00 98.12 116 VAL A O 1
ATOM 822 N N . PHE A 1 117 ? 2.625 -6.033 -8.406 1.00 97.75 117 PHE A N 1
ATOM 823 C CA . PHE A 1 117 ? 2.445 -5.599 -9.785 1.00 97.75 117 PHE A CA 1
ATOM 824 C C . PHE A 1 117 ? 1.068 -6.020 -10.306 1.00 97.75 117 PHE A C 1
ATOM 826 O O . PHE A 1 117 ? 0.647 -7.168 -10.146 1.00 97.75 117 PHE A O 1
ATOM 833 N N . PHE A 1 118 ? 0.395 -5.090 -10.981 1.00 96.50 118 PHE A N 1
ATOM 834 C CA . PHE A 1 118 ? -0.900 -5.279 -11.627 1.00 96.50 118 PHE A CA 1
ATOM 835 C C . PHE A 1 118 ? -0.813 -4.768 -13.065 1.00 96.50 118 PHE A C 1
ATOM 837 O O . PHE A 1 118 ? -1.058 -3.599 -13.355 1.00 96.50 118 PHE A O 1
ATOM 844 N N . GLY A 1 119 ? -0.405 -5.648 -13.982 1.00 93.06 119 GLY A N 1
ATOM 845 C CA . GLY A 1 119 ? -0.232 -5.286 -15.387 1.00 93.06 119 GLY A CA 1
ATOM 846 C C . GLY A 1 119 ? 0.803 -4.171 -15.575 1.00 93.06 119 GLY A C 1
ATOM 847 O O . GLY A 1 119 ? 1.998 -4.401 -15.402 1.00 93.06 119 GLY A O 1
ATOM 848 N N . GLY A 1 120 ? 0.340 -2.986 -15.979 1.00 95.00 120 GLY A N 1
ATOM 849 C CA . GLY A 1 120 ? 1.179 -1.809 -16.225 1.00 95.00 120 GLY A CA 1
ATOM 850 C C . GLY A 1 120 ? 1.500 -0.973 -14.984 1.00 95.00 120 GLY A C 1
ATOM 851 O O . GLY A 1 120 ? 2.301 -0.048 -15.095 1.00 95.00 120 GLY A O 1
ATOM 852 N N . ASP A 1 121 ? 0.921 -1.299 -13.829 1.00 97.25 121 ASP A N 1
ATOM 853 C CA . ASP A 1 121 ? 1.018 -0.522 -12.593 1.00 97.25 121 ASP A CA 1
ATOM 854 C C . ASP A 1 121 ? 1.606 -1.343 -11.437 1.00 97.25 121 ASP A C 1
ATOM 856 O O . ASP A 1 121 ? 1.629 -2.577 -11.448 1.00 97.25 121 ASP A O 1
ATOM 860 N N . VAL A 1 122 ? 2.069 -0.638 -10.409 1.00 97.81 122 VAL A N 1
ATOM 861 C CA . VAL A 1 122 ? 2.564 -1.190 -9.146 1.00 97.81 122 VAL A CA 1
ATOM 862 C C . VAL A 1 122 ? 1.778 -0.574 -8.004 1.00 97.81 122 VAL A C 1
ATOM 864 O O . VAL A 1 122 ? 1.613 0.642 -7.958 1.00 97.81 122 VAL A O 1
ATOM 867 N N . VAL A 1 123 ? 1.341 -1.403 -7.059 1.00 98.25 123 VAL A N 1
ATOM 868 C CA . VAL A 1 123 ? 0.857 -0.963 -5.749 1.00 98.25 123 VAL A CA 1
ATOM 869 C C . VAL A 1 123 ? 1.953 -1.239 -4.727 1.00 98.25 123 VAL A C 1
ATOM 871 O O . VAL A 1 123 ? 2.282 -2.399 -4.463 1.00 98.25 123 VAL A O 1
ATOM 874 N N . ALA A 1 124 ? 2.496 -0.178 -4.134 1.00 98.06 124 ALA A N 1
ATOM 875 C CA . ALA A 1 124 ? 3.479 -0.259 -3.064 1.00 98.06 124 ALA A CA 1
ATOM 876 C C . ALA A 1 124 ? 2.873 0.265 -1.756 1.00 98.06 124 ALA A C 1
ATOM 878 O O . ALA A 1 124 ? 2.442 1.415 -1.662 1.00 98.06 124 ALA A O 1
ATOM 879 N N . LEU A 1 125 ? 2.837 -0.589 -0.737 1.00 98.00 125 LEU A N 1
ATOM 880 C CA . LEU A 1 125 ? 2.417 -0.246 0.616 1.00 98.00 125 LEU A CA 1
ATOM 881 C C . LEU A 1 125 ? 3.633 -0.230 1.530 1.00 98.00 125 LEU A C 1
ATOM 883 O O . LEU A 1 125 ? 4.377 -1.205 1.580 1.00 98.00 125 LEU A O 1
ATOM 887 N N . THR A 1 126 ? 3.807 0.843 2.295 1.00 96.19 126 THR A N 1
ATOM 888 C CA . THR A 1 126 ? 4.815 0.920 3.358 1.00 96.19 126 THR A CA 1
ATOM 889 C C . THR A 1 126 ? 4.131 1.202 4.680 1.00 96.19 126 THR A C 1
ATOM 891 O O . THR A 1 126 ? 3.607 2.288 4.910 1.00 96.19 126 THR A O 1
ATOM 894 N N . SER A 1 127 ? 4.137 0.207 5.555 1.00 94.69 127 SER A N 1
ATOM 895 C CA . SER A 1 127 ? 3.678 0.321 6.927 1.00 94.69 127 SER A CA 1
ATOM 896 C C . SER A 1 127 ? 4.836 0.724 7.835 1.00 94.69 127 SER A C 1
ATOM 898 O O . SER A 1 127 ? 5.886 0.077 7.856 1.00 94.69 127 SER A O 1
ATOM 900 N N . MET A 1 128 ? 4.616 1.763 8.636 1.00 92.06 128 MET A N 1
ATOM 901 C CA . MET A 1 128 ? 5.559 2.222 9.661 1.00 92.06 128 MET A CA 1
ATOM 902 C C . MET A 1 128 ? 5.328 1.529 11.011 1.00 92.06 128 MET A C 1
ATOM 904 O O . MET A 1 128 ? 5.988 1.858 11.997 1.00 92.06 128 MET A O 1
ATOM 908 N N . TRP A 1 129 ? 4.393 0.572 11.059 1.00 88.00 129 TRP A N 1
ATOM 909 C CA . TRP A 1 129 ? 3.952 -0.089 12.279 1.00 88.00 129 TRP A CA 1
ATOM 910 C C . TRP A 1 129 ? 3.454 -1.511 12.029 1.00 88.00 129 TRP A C 1
ATOM 912 O O . TRP A 1 129 ? 2.484 -1.740 11.315 1.00 88.00 129 TRP A O 1
ATOM 922 N N . LYS A 1 130 ? 4.077 -2.493 12.679 1.00 77.50 130 LYS A N 1
ATOM 923 C CA . LYS A 1 130 ? 3.763 -3.913 12.452 1.00 77.50 130 LYS A CA 1
ATOM 924 C C . LYS A 1 130 ? 2.393 -4.391 12.936 1.00 77.50 130 LYS A C 1
ATOM 926 O O . LYS A 1 130 ? 2.029 -5.516 12.607 1.00 77.50 130 LYS A O 1
ATOM 931 N N . GLY A 1 131 ? 1.649 -3.586 13.689 1.00 70.62 131 GLY A N 1
ATOM 932 C CA . GLY A 1 131 ? 0.443 -4.057 14.360 1.00 70.62 131 GLY A CA 1
ATOM 933 C C . GLY A 1 131 ? 0.765 -5.017 15.504 1.00 70.62 131 GLY A C 1
ATOM 934 O O . GLY A 1 131 ? 1.721 -5.796 15.461 1.00 70.62 131 GLY A O 1
ATOM 935 N N . ASP A 1 132 ? -0.039 -4.979 16.562 1.00 75.44 132 ASP A N 1
ATOM 936 C CA . ASP A 1 132 ? 0.161 -5.875 17.699 1.00 75.44 132 ASP A CA 1
ATOM 937 C C . ASP A 1 132 ? -0.259 -7.309 17.338 1.00 75.44 132 ASP A C 1
ATOM 939 O O . ASP A 1 132 ? -1.440 -7.642 17.233 1.00 75.44 132 ASP A O 1
ATOM 943 N N . GLY A 1 133 ? 0.733 -8.187 17.154 1.00 76.62 133 GLY A N 1
ATOM 944 C CA . GLY A 1 133 ? 0.524 -9.627 16.964 1.00 76.62 133 GLY A CA 1
ATOM 945 C C . GLY A 1 133 ? 0.020 -10.042 15.578 1.00 76.62 133 GLY A C 1
ATOM 946 O O . GLY A 1 133 ? -0.389 -11.194 15.406 1.00 76.62 133 GLY A O 1
ATOM 947 N N . ARG A 1 134 ? 0.059 -9.133 14.599 1.00 85.50 134 ARG A N 1
ATOM 948 C CA . ARG A 1 134 ? -0.252 -9.410 13.192 1.00 85.50 134 ARG A CA 1
ATOM 949 C C . ARG A 1 134 ? 1.017 -9.612 12.369 1.00 85.50 134 ARG A C 1
ATOM 951 O O . ARG A 1 134 ? 2.107 -9.233 12.790 1.00 85.50 134 ARG A O 1
ATOM 958 N N . ASP A 1 135 ? 0.880 -10.268 11.218 1.00 87.25 135 ASP A N 1
ATOM 959 C CA . ASP A 1 135 ? 1.977 -10.427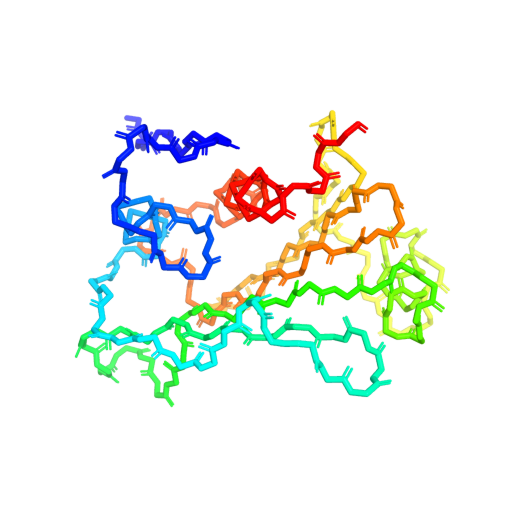 10.260 1.00 87.25 135 ASP A CA 1
ATOM 960 C C . ASP A 1 135 ? 1.683 -9.567 9.024 1.00 87.25 135 ASP A C 1
ATOM 962 O O . ASP A 1 135 ? 0.892 -9.979 8.168 1.00 87.25 135 ASP A O 1
ATOM 966 N N . PRO A 1 136 ? 2.326 -8.393 8.890 1.00 85.88 136 PRO A N 1
ATOM 967 C CA . PRO A 1 136 ? 2.134 -7.520 7.736 1.00 85.88 136 PRO A CA 1
ATOM 968 C C . PRO A 1 136 ? 2.421 -8.207 6.400 1.00 85.88 136 PRO A C 1
ATOM 970 O O . PRO A 1 136 ? 1.868 -7.815 5.379 1.00 85.88 136 PRO A O 1
ATOM 973 N N . ARG A 1 137 ? 3.238 -9.268 6.381 1.00 87.50 137 ARG A N 1
ATOM 974 C CA . ARG A 1 137 ? 3.497 -10.045 5.162 1.00 87.50 137 ARG A CA 1
ATOM 975 C C . ARG A 1 137 ? 2.267 -10.794 4.653 1.00 87.50 137 ARG A C 1
ATOM 977 O O . ARG A 1 137 ? 2.261 -11.209 3.502 1.00 87.50 137 ARG A O 1
ATOM 984 N N . VAL A 1 138 ? 1.252 -10.987 5.490 1.00 89.19 138 VAL A N 1
ATOM 985 C CA . VAL A 1 138 ? -0.022 -11.614 5.117 1.00 89.19 138 VAL A CA 1
ATOM 986 C C . VAL A 1 138 ? -1.091 -10.557 4.857 1.00 89.19 138 VAL A C 1
ATOM 988 O O . VAL A 1 138 ? -1.866 -10.694 3.916 1.00 89.19 138 VAL A O 1
ATOM 991 N N . ASP A 1 139 ? -1.115 -9.488 5.650 1.00 93.31 139 ASP A N 1
ATOM 992 C CA . ASP A 1 139 ? -2.184 -8.489 5.565 1.00 93.31 139 ASP A CA 1
ATOM 993 C C . ASP A 1 139 ? -1.958 -7.468 4.447 1.00 93.31 139 ASP A C 1
ATOM 995 O O . ASP A 1 139 ? -2.887 -7.141 3.708 1.00 93.31 139 ASP A O 1
ATOM 999 N N . LEU A 1 140 ? -0.720 -6.998 4.266 1.00 95.44 140 LEU A N 1
ATOM 1000 C CA . LEU A 1 140 ? -0.400 -6.021 3.228 1.00 95.44 140 LEU A CA 1
ATOM 1001 C C . LEU A 1 140 ? -0.684 -6.510 1.796 1.00 95.44 140 LEU A C 1
ATOM 1003 O O . LEU A 1 140 ? -1.223 -5.708 1.042 1.00 95.44 140 LEU A O 1
ATOM 1007 N N . PRO A 1 141 ? -0.424 -7.767 1.372 1.00 96.25 141 PRO A N 1
ATOM 1008 C CA . PRO A 1 141 ? -0.816 -8.195 0.025 1.00 96.25 141 PRO A CA 1
ATOM 1009 C C . PRO A 1 141 ? -2.337 -8.227 -0.184 1.00 96.25 141 PRO A C 1
ATOM 1011 O O . PRO A 1 141 ? -2.800 -8.026 -1.308 1.00 96.25 141 PRO A O 1
ATOM 1014 N N . ALA A 1 142 ? -3.135 -8.470 0.862 1.00 95.69 142 ALA A N 1
ATOM 1015 C CA . ALA A 1 142 ? -4.592 -8.373 0.768 1.00 95.69 142 ALA A CA 1
ATOM 1016 C C . ALA A 1 142 ? -5.025 -6.911 0.588 1.00 95.69 142 ALA A C 1
ATOM 1018 O O . ALA A 1 142 ? -5.793 -6.604 -0.321 1.00 95.69 142 ALA A O 1
ATOM 1019 N N . LEU A 1 143 ? -4.447 -6.000 1.374 1.00 97.06 143 LEU A N 1
ATOM 1020 C CA . LEU A 1 143 ? -4.664 -4.560 1.240 1.00 97.06 143 LEU A CA 1
ATOM 1021 C C . LEU A 1 143 ? -4.205 -4.017 -0.127 1.00 97.06 143 LEU A C 1
ATOM 1023 O O . LEU A 1 143 ? -4.925 -3.235 -0.741 1.00 97.06 143 LEU A O 1
ATOM 1027 N N . SER A 1 144 ? -3.073 -4.481 -0.668 1.00 97.56 144 SER A N 1
ATOM 1028 C CA . SER A 1 144 ? -2.611 -4.112 -2.016 1.00 97.56 144 SER A CA 1
ATOM 1029 C C . SER A 1 144 ? -3.634 -4.488 -3.094 1.00 97.56 144 SER A C 1
ATOM 1031 O O . SER A 1 144 ? -3.857 -3.722 -4.029 1.00 97.56 144 SER A O 1
ATOM 1033 N N . GLN A 1 145 ? -4.290 -5.645 -2.959 1.00 97.31 145 GLN A N 1
ATOM 1034 C CA . GLN A 1 145 ? -5.359 -6.057 -3.873 1.00 97.31 145 GLN A CA 1
ATOM 1035 C C . GLN A 1 145 ? -6.621 -5.206 -3.715 1.00 97.31 145 GLN A C 1
ATOM 1037 O O . GLN A 1 145 ? -7.278 -4.925 -4.715 1.00 97.31 145 GLN A O 1
ATOM 1042 N N . GLN A 1 146 ? -6.939 -4.745 -2.501 1.00 97.44 146 GLN A N 1
ATOM 1043 C CA . GLN A 1 146 ? -8.046 -3.811 -2.306 1.00 97.44 146 GLN A CA 1
ATOM 1044 C C . GLN A 1 146 ? -7.807 -2.489 -3.036 1.00 97.44 146 GLN A C 1
ATOM 1046 O O . GLN A 1 146 ? -8.696 -2.031 -3.751 1.00 97.44 146 GLN A O 1
ATOM 1051 N N . VAL A 1 147 ? -6.593 -1.932 -2.928 1.00 97.31 147 VAL A N 1
ATOM 1052 C CA . VAL A 1 147 ? -6.191 -0.745 -3.699 1.00 97.31 147 VAL A CA 1
ATOM 1053 C C . VAL A 1 147 ? -6.358 -1.014 -5.192 1.00 97.31 147 VAL A C 1
ATOM 1055 O O . VAL A 1 147 ? -7.034 -0.256 -5.878 1.00 97.31 147 VAL A O 1
ATOM 1058 N N . ALA A 1 148 ? -5.815 -2.125 -5.696 1.00 96.25 148 ALA A N 1
ATOM 1059 C CA . ALA A 1 148 ? -5.925 -2.476 -7.109 1.00 96.25 148 ALA A CA 1
ATOM 1060 C C . ALA A 1 148 ? -7.380 -2.627 -7.585 1.00 96.25 148 ALA A C 1
ATOM 1062 O O . ALA A 1 148 ? -7.703 -2.216 -8.698 1.00 96.25 148 ALA A O 1
ATOM 1063 N N . ALA A 1 149 ? -8.265 -3.188 -6.757 1.00 94.94 149 ALA A N 1
ATOM 1064 C CA . ALA A 1 149 ? -9.685 -3.316 -7.065 1.00 94.94 149 ALA A CA 1
ATOM 1065 C C . ALA A 1 149 ? -10.390 -1.950 -7.104 1.00 94.94 149 ALA A C 1
ATOM 1067 O O . ALA A 1 149 ? -11.152 -1.683 -8.033 1.00 94.94 149 ALA A O 1
ATOM 1068 N N . SER A 1 150 ? -10.115 -1.080 -6.130 1.00 94.56 150 SER A N 1
ATOM 1069 C CA . SER A 1 150 ? -10.696 0.266 -6.045 1.00 94.56 150 SER A CA 1
ATOM 1070 C C . SER A 1 150 ? -10.225 1.183 -7.176 1.00 94.56 150 SER A C 1
ATOM 1072 O O . SER A 1 150 ? -11.018 1.951 -7.714 1.00 94.56 150 SER A O 1
ATOM 1074 N N . GLU A 1 151 ? -8.960 1.055 -7.577 1.00 93.31 151 GLU A N 1
ATOM 1075 C CA . GLU A 1 151 ? -8.337 1.847 -8.643 1.00 93.31 151 GLU A CA 1
ATOM 1076 C C . GLU A 1 151 ? -8.532 1.239 -10.045 1.00 93.31 151 GLU A C 1
ATOM 1078 O O . GLU A 1 151 ? -8.084 1.812 -11.038 1.00 93.31 151 GLU A O 1
ATOM 1083 N N . GLY A 1 152 ? -9.187 0.077 -10.152 1.00 92.12 152 GLY A N 1
ATOM 1084 C CA . GLY A 1 152 ? -9.460 -0.584 -11.432 1.00 92.12 152 GLY A CA 1
ATOM 1085 C C . GLY A 1 152 ? -8.222 -1.150 -12.140 1.00 92.12 152 GLY A C 1
ATOM 1086 O O . GLY A 1 152 ? -8.223 -1.260 -13.363 1.00 92.12 152 GLY A O 1
ATOM 1087 N N . LEU A 1 153 ? -7.175 -1.512 -11.390 1.00 90.25 153 LEU A N 1
ATOM 1088 C CA . LEU A 1 153 ? -5.915 -2.064 -11.917 1.00 90.25 153 LEU A CA 1
ATOM 1089 C C . LEU A 1 153 ? -5.993 -3.577 -12.170 1.00 90.25 153 LEU A C 1
ATOM 1091 O O . LEU A 1 153 ? -5.221 -4.129 -12.951 1.00 90.25 153 LEU A O 1
ATOM 1095 N N . ALA A 1 154 ? -6.915 -4.266 -11.492 1.00 69.06 154 ALA A N 1
ATOM 1096 C CA . ALA A 1 154 ? -7.174 -5.689 -11.684 1.00 69.06 154 ALA A CA 1
ATOM 1097 C C . ALA A 1 154 ? -8.075 -5.905 -12.917 1.00 69.06 154 ALA A C 1
ATOM 1099 O O . ALA A 1 154 ? -9.297 -5.999 -12.789 1.00 69.06 154 ALA A O 1
ATOM 1100 N N . GLY A 1 155 ? -7.468 -5.938 -14.108 1.00 50.50 155 GLY A N 1
ATOM 1101 C CA . GLY A 1 155 ? -8.117 -6.204 -15.401 1.00 50.50 155 GLY A CA 1
ATOM 1102 C C . GLY A 1 155 ? -7.570 -7.439 -16.101 1.00 50.50 155 GLY A C 1
ATOM 1103 O O . GLY A 1 155 ? -6.329 -7.587 -16.140 1.00 50.50 155 GLY A O 1
#

Radius of gyration: 14.48 Å; chains: 1; bounding box: 43×32×37 Å

Secondary structure (DSSP, 8-state):
-PPPPPSSPPTT--EETTEEHHHHHHHHTS-EEEEEEETTS--TTS-EEEEEEES-TTS-SS-SEEEEEEETTSHHHHHHHHHHTT-STT-PPPSEEPTTSSEEEEE-SS-EEEEEEETTEEEEEEES---TT--HHHHHHHHHHHHHHHTT---

pLDDT: mean 91.58, std 7.59, range [50.5, 98.25]